Protein AF-A0A914X0B3-F1 (afdb_monomer)

Mean predicted aligned error: 12.59 Å

InterPro domains:
  IPR001315 CARD domain [PS50209] (1-83)
  IPR011029 Death-like domain superfamily [G3DSA:1.10.533.10] (1-98)
  IPR011029 Death-like domain superfamily [SSF47986] (2-83)
  IPR031964 Caspase recruitment domain [PF16739] (1-90)

pLDDT: mean 79.67, std 19.03, range [44.25, 97.56]

Sequence (146 aa):
MDELKQKAIKRHYANLVDCMNSLRVMDRLGHLLSLEEMDLIRKLQFTHQERTRELIAILLRKNEELRPFDCFIEALEDTDENHKTIAEAILKTYVCHLLVSSKCCKTFLTTAENMTMVLLSLRGAQERRFQMLEKLNTICKSLNSH

Nearest PDB structures (foldseek):
  4a2q-assembly1_A  TM=8.900E-01  e=4.204E-01  Anas platyrhynchos
  2lwe-assembly1_A  TM=8.060E-01  e=2.190E-01  Homo sapiens
  4a2w-assembly2_B  TM=8.922E-01  e=5.224E-01  Anas platyrhynchos
  4a2w-assembly1_A  TM=8.920E-01  e=5.824E-01  Anas platyrhynchos

Structure (mmCIF, N/CA/C/O backbone):
data_AF-A0A914X0B3-F1
#
_entry.id   AF-A0A914X0B3-F1
#
loop_
_atom_site.group_PDB
_atom_site.id
_atom_site.type_symbol
_atom_site.label_atom_id
_atom_site.label_alt_id
_atom_site.label_comp_id
_atom_site.label_asym_id
_atom_site.label_entity_id
_atom_site.label_seq_id
_atom_site.pdbx_PDB_ins_code
_atom_site.Cartn_x
_atom_site.Cartn_y
_atom_site.Cartn_z
_atom_site.occupancy
_atom_site.B_iso_or_equiv
_atom_site.auth_seq_id
_atom_site.auth_comp_id
_atom_site.auth_asym_id
_atom_site.auth_atom_id
_atom_site.pdbx_PDB_model_num
ATOM 1 N N . MET A 1 1 ? -9.227 7.367 3.018 1.00 90.44 1 MET A N 1
ATOM 2 C CA . MET A 1 1 ? -8.726 6.355 3.969 1.00 90.44 1 MET A CA 1
ATOM 3 C C . MET A 1 1 ? -8.889 6.838 5.413 1.00 90.44 1 MET A C 1
ATOM 5 O O . MET A 1 1 ? -8.603 8.012 5.643 1.00 90.44 1 MET A O 1
ATOM 9 N N . ASP A 1 2 ? -9.301 5.999 6.372 1.00 91.00 2 A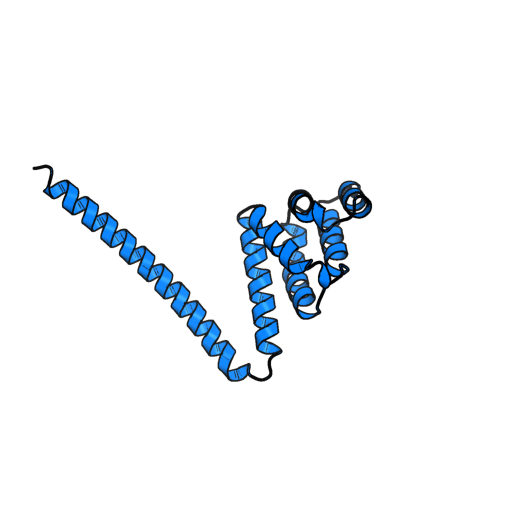SP A N 1
ATOM 10 C CA . ASP A 1 2 ? -9.407 6.396 7.795 1.00 91.00 2 ASP A CA 1
ATOM 11 C C . ASP A 1 2 ? -8.053 6.736 8.461 1.00 91.00 2 ASP A C 1
ATOM 13 O O . ASP A 1 2 ? -6.981 6.346 7.992 1.00 91.00 2 ASP A O 1
ATOM 17 N N . GLU A 1 3 ? -8.087 7.493 9.564 1.00 91.81 3 GLU A N 1
ATOM 18 C CA . GLU A 1 3 ? -6.879 8.014 10.220 1.00 91.81 3 GLU A CA 1
ATOM 19 C C . GLU A 1 3 ? -5.973 6.914 10.806 1.00 91.81 3 GLU A C 1
ATOM 21 O O . GLU A 1 3 ? -4.746 7.035 10.761 1.00 91.81 3 GLU A O 1
ATOM 26 N N . LEU A 1 4 ? -6.542 5.834 11.346 1.00 91.00 4 LEU A N 1
ATOM 27 C CA . LEU A 1 4 ? -5.774 4.755 11.975 1.00 91.00 4 LEU A CA 1
ATOM 28 C C . LEU A 1 4 ? -5.054 3.911 10.919 1.00 91.00 4 LEU A C 1
ATOM 30 O O . LEU A 1 4 ? -3.877 3.582 11.103 1.00 91.00 4 LEU A O 1
ATOM 34 N N . LYS A 1 5 ? -5.724 3.630 9.796 1.00 92.19 5 LYS A N 1
ATOM 35 C CA . LYS A 1 5 ? -5.147 2.985 8.608 1.00 92.19 5 LYS A CA 1
ATOM 36 C C . LYS A 1 5 ? -4.012 3.826 8.027 1.00 92.19 5 LYS A C 1
ATOM 38 O O . LYS A 1 5 ? -2.904 3.324 7.826 1.00 92.19 5 LYS A O 1
ATOM 43 N N . GLN A 1 6 ? -4.226 5.136 7.868 1.00 95.00 6 GLN A N 1
ATOM 44 C CA . GLN A 1 6 ? -3.170 6.048 7.421 1.00 95.00 6 GLN A CA 1
ATOM 45 C C . GLN A 1 6 ? -1.969 6.061 8.378 1.00 95.00 6 GLN A C 1
ATOM 47 O O . GLN A 1 6 ? -0.825 6.033 7.922 1.00 95.00 6 GLN A O 1
ATOM 52 N N . LYS A 1 7 ? -2.198 6.103 9.700 1.00 94.44 7 LYS A N 1
ATOM 53 C CA . LYS A 1 7 ? -1.123 6.050 10.707 1.00 94.44 7 LYS A CA 1
ATOM 54 C C . LYS A 1 7 ? -0.335 4.746 10.628 1.00 94.44 7 LYS A C 1
ATOM 56 O O . LYS A 1 7 ? 0.887 4.783 10.754 1.00 94.44 7 LYS A O 1
ATOM 61 N N . ALA A 1 8 ? -1.007 3.618 10.402 1.00 93.69 8 ALA A N 1
ATOM 62 C CA . ALA A 1 8 ? -0.353 2.323 10.253 1.00 93.69 8 ALA A CA 1
ATOM 63 C C . ALA A 1 8 ? 0.583 2.293 9.034 1.00 93.69 8 ALA A C 1
ATOM 65 O O . ALA A 1 8 ? 1.749 1.940 9.185 1.00 93.69 8 ALA A O 1
ATOM 66 N N . ILE A 1 9 ? 0.129 2.757 7.864 1.00 96.19 9 ILE A N 1
ATOM 67 C CA . ILE A 1 9 ? 0.986 2.857 6.667 1.00 96.19 9 ILE A CA 1
ATOM 68 C C . ILE A 1 9 ? 2.153 3.822 6.913 1.00 96.19 9 ILE A C 1
ATOM 70 O O . ILE A 1 9 ? 3.310 3.484 6.668 1.00 96.19 9 ILE A O 1
ATOM 74 N N . LYS A 1 10 ? 1.875 5.017 7.455 1.00 96.31 10 LYS A N 1
ATOM 75 C CA . LYS A 1 10 ? 2.898 6.045 7.715 1.00 96.31 10 LYS A CA 1
ATOM 76 C C . LYS A 1 10 ? 3.974 5.575 8.699 1.00 96.31 10 LYS A C 1
ATOM 78 O O . LYS A 1 10 ? 5.129 5.968 8.558 1.00 96.31 10 LYS A O 1
ATOM 83 N N . ARG A 1 11 ? 3.634 4.708 9.661 1.00 96.06 11 ARG A N 1
ATOM 84 C CA . ARG A 1 11 ? 4.597 4.111 10.604 1.00 96.06 11 ARG A CA 1
ATOM 85 C C . ARG A 1 11 ? 5.672 3.278 9.900 1.00 96.06 11 ARG A C 1
ATOM 87 O O . ARG A 1 11 ? 6.800 3.244 10.380 1.00 96.06 11 ARG A O 1
ATOM 94 N N . HIS A 1 12 ? 5.332 2.657 8.772 1.00 96.00 12 HIS A N 1
ATOM 95 C CA . HIS A 1 12 ? 6.221 1.798 7.979 1.00 96.00 12 HIS A CA 1
ATOM 96 C C . HIS A 1 12 ? 6.713 2.465 6.691 1.00 96.00 12 HIS A C 1
ATOM 98 O O . HIS A 1 12 ? 7.305 1.808 5.841 1.00 96.00 12 HIS A O 1
ATOM 104 N N . TYR A 1 13 ? 6.502 3.777 6.550 1.00 95.50 13 TYR A N 1
ATOM 105 C CA . TYR A 1 13 ? 6.759 4.509 5.311 1.00 95.50 13 TYR A CA 1
ATOM 106 C C . TYR A 1 13 ? 8.202 4.387 4.815 1.00 95.50 13 TYR A C 1
ATOM 108 O O . TYR A 1 13 ? 8.412 4.149 3.634 1.00 95.50 13 TYR A O 1
ATOM 116 N N . ALA A 1 14 ? 9.191 4.511 5.706 1.00 94.69 14 ALA A N 1
ATOM 117 C CA . ALA A 1 14 ? 10.601 4.385 5.328 1.00 94.69 14 ALA A CA 1
ATOM 118 C C . ALA A 1 14 ? 10.906 3.000 4.731 1.00 94.69 14 ALA A C 1
ATOM 120 O O . ALA A 1 14 ? 11.449 2.909 3.637 1.00 94.69 14 ALA A O 1
ATOM 121 N N . ASN A 1 15 ? 10.448 1.934 5.397 1.00 94.12 15 ASN A N 1
ATOM 122 C CA . ASN A 1 15 ? 10.635 0.563 4.922 1.00 94.12 15 ASN A CA 1
ATOM 123 C C . ASN A 1 15 ? 9.927 0.320 3.580 1.00 94.12 15 ASN A C 1
ATOM 125 O O . ASN A 1 15 ? 10.491 -0.291 2.679 1.00 94.12 15 ASN A O 1
ATOM 129 N N . LEU A 1 16 ? 8.710 0.849 3.418 1.00 95.06 16 LEU A N 1
ATOM 130 C CA . LEU A 1 16 ? 8.005 0.789 2.140 1.00 95.06 16 LEU A CA 1
ATOM 131 C C . LEU A 1 16 ? 8.820 1.470 1.034 1.00 95.06 16 LEU A C 1
ATOM 133 O O . LEU A 1 16 ? 9.072 0.860 0.003 1.00 95.06 16 LEU A O 1
ATOM 137 N N . VAL A 1 17 ? 9.273 2.706 1.254 1.00 94.69 17 VAL A N 1
ATOM 138 C CA . VAL A 1 17 ? 10.045 3.477 0.266 1.00 94.69 17 VAL A CA 1
ATOM 139 C C . VAL A 1 17 ? 11.325 2.760 -0.158 1.00 94.69 17 VAL A C 1
ATOM 141 O O . VAL A 1 17 ? 11.653 2.774 -1.346 1.00 94.69 17 VAL A O 1
ATOM 144 N N . ASP A 1 18 ? 12.011 2.113 0.779 1.00 92.44 18 ASP A N 1
ATOM 145 C CA . ASP A 1 18 ? 13.286 1.457 0.507 1.00 92.44 18 ASP A CA 1
ATOM 146 C C . ASP A 1 18 ? 13.129 0.077 -0.146 1.00 92.44 18 ASP A C 1
ATOM 148 O O . ASP A 1 18 ? 13.916 -0.266 -1.028 1.00 92.44 18 ASP A O 1
ATOM 152 N N . CYS A 1 19 ? 12.100 -0.692 0.224 1.00 89.88 19 CYS A N 1
ATOM 153 C CA . CYS A 1 19 ? 12.020 -2.119 -0.112 1.00 89.88 19 CYS A CA 1
ATOM 154 C C . CYS A 1 19 ? 10.875 -2.498 -1.067 1.00 89.88 19 CYS A C 1
ATOM 156 O O . CYS A 1 19 ? 10.933 -3.557 -1.691 1.00 89.88 19 CYS A O 1
ATOM 158 N N . MET A 1 20 ? 9.818 -1.687 -1.173 1.00 93.56 20 MET A N 1
ATOM 159 C CA . MET A 1 20 ? 8.590 -2.076 -1.876 1.00 93.56 20 MET A CA 1
ATOM 160 C C . MET A 1 20 ? 8.681 -1.831 -3.380 1.00 93.56 20 MET A C 1
ATOM 162 O O . MET A 1 20 ? 8.683 -0.676 -3.806 1.00 93.56 20 MET A O 1
ATOM 166 N N . ASN A 1 21 ? 8.600 -2.895 -4.181 1.00 92.38 21 ASN A N 1
ATOM 167 C CA . ASN A 1 21 ? 8.508 -2.816 -5.637 1.00 92.38 21 ASN A CA 1
ATOM 168 C C . ASN A 1 21 ? 7.146 -2.254 -6.071 1.00 92.38 21 ASN A C 1
ATOM 170 O O . ASN A 1 21 ? 6.193 -2.985 -6.354 1.00 92.38 21 ASN A O 1
ATOM 174 N N . SER A 1 22 ? 7.076 -0.928 -6.150 1.00 93.00 22 SER A N 1
ATOM 175 C CA . SER A 1 22 ? 5.853 -0.187 -6.460 1.00 93.00 22 SER A CA 1
ATOM 176 C C . SER A 1 22 ? 5.216 -0.548 -7.793 1.00 93.00 22 SER A C 1
ATOM 178 O O . SER A 1 22 ? 3.998 -0.487 -7.878 1.00 93.00 22 SER A O 1
ATOM 180 N N . LEU A 1 23 ? 5.974 -0.969 -8.811 1.00 92.88 23 LEU A N 1
ATOM 181 C CA . LEU A 1 23 ? 5.382 -1.374 -10.090 1.00 92.88 23 LEU A CA 1
ATOM 182 C C . LEU A 1 23 ? 4.595 -2.681 -9.960 1.00 92.88 23 LEU A C 1
ATOM 184 O O . LEU A 1 23 ? 3.451 -2.744 -10.397 1.00 92.88 23 LEU A O 1
ATOM 188 N N . ARG A 1 24 ? 5.173 -3.695 -9.302 1.00 94.25 24 ARG A N 1
ATOM 189 C CA . ARG A 1 24 ? 4.490 -4.984 -9.096 1.00 94.25 24 ARG A CA 1
ATOM 190 C C . ARG A 1 24 ? 3.247 -4.825 -8.226 1.00 94.25 24 ARG A C 1
ATOM 192 O O . ARG A 1 24 ? 2.205 -5.384 -8.548 1.00 94.25 24 ARG A O 1
ATOM 199 N N . VAL A 1 25 ? 3.348 -4.027 -7.161 1.00 95.50 25 VAL A N 1
ATOM 200 C CA . VAL A 1 25 ? 2.209 -3.724 -6.282 1.00 95.50 25 VAL A CA 1
ATOM 201 C C . VAL A 1 25 ? 1.141 -2.920 -7.035 1.00 95.50 25 VAL A C 1
ATOM 203 O O . VAL A 1 25 ? -0.042 -3.232 -6.946 1.00 95.50 25 VAL A O 1
ATOM 206 N N . MET A 1 26 ? 1.537 -1.923 -7.831 1.00 95.12 26 MET A N 1
ATOM 207 C CA . MET A 1 26 ? 0.621 -1.117 -8.646 1.00 95.12 26 MET A CA 1
ATOM 208 C C . MET A 1 26 ? -0.149 -1.962 -9.668 1.00 95.12 26 MET A C 1
ATOM 210 O O . MET A 1 26 ? -1.348 -1.748 -9.824 1.00 95.12 26 MET A O 1
ATOM 214 N N . ASP A 1 27 ? 0.488 -2.938 -10.321 1.00 93.25 27 ASP A N 1
ATOM 215 C CA . ASP A 1 27 ? -0.192 -3.810 -11.289 1.00 93.25 27 ASP A CA 1
ATOM 216 C C . ASP A 1 27 ? -1.324 -4.629 -10.634 1.00 93.25 27 ASP A C 1
ATOM 218 O O . ASP A 1 27 ? -2.363 -4.861 -11.252 1.00 93.25 27 ASP A O 1
ATOM 222 N N . ARG A 1 28 ? -1.179 -5.004 -9.354 1.00 94.00 28 ARG A N 1
ATOM 223 C CA . ARG A 1 28 ? -2.248 -5.647 -8.562 1.00 94.00 28 ARG A CA 1
ATOM 224 C C . ARG A 1 28 ? -3.368 -4.675 -8.174 1.00 94.00 28 ARG A C 1
ATOM 226 O O . ARG A 1 28 ? -4.524 -5.072 -8.042 1.00 94.00 28 ARG A O 1
ATOM 233 N N . LEU A 1 29 ? -3.041 -3.393 -8.045 1.00 95.00 29 LEU A N 1
ATOM 234 C CA . LEU A 1 29 ? -3.963 -2.312 -7.688 1.00 95.00 29 LEU A CA 1
ATOM 235 C C . LEU A 1 29 ? -4.659 -1.673 -8.899 1.00 95.00 29 LEU A C 1
ATOM 237 O O . LEU A 1 29 ? -5.333 -0.656 -8.743 1.00 95.00 29 LEU A O 1
ATOM 241 N N . GLY A 1 30 ? -4.542 -2.249 -10.099 1.00 90.00 30 GLY A N 1
ATOM 242 C CA . GLY A 1 30 ? -5.075 -1.651 -11.330 1.00 90.00 30 GLY A CA 1
ATOM 243 C C . GLY A 1 30 ? -6.585 -1.372 -11.320 1.00 90.00 30 GLY A C 1
ATOM 244 O O . GLY A 1 30 ? -7.045 -0.494 -12.037 1.00 90.00 30 GLY A O 1
ATOM 245 N N . HIS A 1 31 ? -7.360 -2.068 -10.483 1.00 90.44 31 HIS A N 1
ATOM 246 C CA . HIS A 1 31 ? -8.796 -1.812 -10.303 1.00 90.44 31 HIS A CA 1
ATOM 247 C C . HIS A 1 31 ? -9.098 -0.600 -9.398 1.00 90.44 31 HIS A C 1
ATOM 249 O O . HIS A 1 31 ? -10.207 -0.073 -9.421 1.00 90.44 31 HIS A O 1
ATOM 255 N N . LEU A 1 32 ? -8.126 -0.168 -8.590 1.00 93.38 32 LEU A N 1
ATOM 256 C CA . LEU A 1 32 ? -8.240 0.936 -7.634 1.00 93.38 32 LEU A CA 1
ATOM 257 C C . LEU A 1 32 ? -7.665 2.251 -8.191 1.00 93.38 32 LEU A C 1
ATOM 259 O O . LEU A 1 32 ? -8.068 3.348 -7.782 1.00 93.38 32 LEU A O 1
ATOM 263 N N . LEU A 1 33 ? -6.694 2.146 -9.098 1.00 94.19 33 LEU A N 1
ATOM 264 C CA . LEU A 1 33 ? -5.965 3.269 -9.680 1.00 94.19 33 LEU A CA 1
ATOM 265 C C . LEU A 1 33 ? -6.538 3.643 -11.051 1.00 94.19 33 LEU A C 1
ATOM 267 O O . LEU A 1 33 ? -6.910 2.779 -11.841 1.00 94.19 33 LEU A O 1
ATOM 271 N N . SER A 1 34 ? -6.592 4.937 -11.354 1.00 94.50 34 SER A N 1
ATOM 272 C CA . SER A 1 34 ? -6.922 5.407 -12.698 1.00 94.50 34 SER A CA 1
ATOM 273 C C . SER A 1 34 ? -5.744 5.185 -13.652 1.00 94.50 34 SER A C 1
ATOM 275 O O . SER A 1 34 ? -4.590 5.055 -13.234 1.00 94.50 34 SER A O 1
ATOM 277 N N . LEU A 1 35 ? -6.023 5.178 -14.959 1.00 93.00 35 LEU A N 1
ATOM 278 C CA . LEU A 1 35 ? -4.970 5.123 -15.979 1.00 93.00 35 LEU A CA 1
ATOM 279 C C . LEU A 1 35 ? -3.981 6.289 -15.833 1.00 93.00 35 LEU A C 1
ATOM 281 O O . LEU A 1 35 ? -2.776 6.079 -15.930 1.00 93.00 35 LEU A O 1
ATOM 285 N N . GLU A 1 36 ? -4.477 7.489 -15.525 1.00 94.38 36 GLU A N 1
ATOM 286 C CA . GLU A 1 36 ? -3.648 8.682 -15.322 1.00 94.38 36 GLU A CA 1
ATOM 287 C C . GLU A 1 36 ? -2.708 8.544 -14.116 1.00 94.38 36 GLU A C 1
ATOM 289 O O . GLU A 1 36 ? -1.532 8.893 -14.209 1.00 94.38 36 GLU A O 1
ATOM 294 N N . GLU A 1 37 ? -3.198 7.996 -13.001 1.00 94.69 37 GLU A N 1
ATOM 295 C CA . GLU A 1 37 ? -2.396 7.740 -11.798 1.00 94.69 37 GLU A CA 1
ATOM 296 C C . GLU A 1 37 ? -1.304 6.695 -12.063 1.00 94.69 37 GLU A C 1
ATOM 298 O O . GLU A 1 37 ? -0.147 6.891 -11.688 1.00 94.69 37 GLU A O 1
ATOM 303 N N . MET A 1 38 ? -1.647 5.598 -12.745 1.00 93.88 38 MET A N 1
ATOM 304 C CA . MET A 1 38 ? -0.673 4.563 -13.103 1.00 93.88 38 MET A CA 1
ATOM 305 C C . MET A 1 38 ? 0.387 5.096 -14.071 1.00 93.88 38 MET A C 1
ATOM 307 O O . MET A 1 38 ? 1.576 4.818 -13.906 1.00 93.88 38 MET A O 1
ATOM 311 N N . ASP A 1 39 ? -0.015 5.890 -15.062 1.00 93.19 39 ASP A N 1
ATOM 312 C CA . ASP A 1 39 ? 0.912 6.502 -16.011 1.00 93.19 39 ASP A CA 1
ATOM 313 C C . ASP A 1 39 ? 1.833 7.521 -15.343 1.00 93.19 39 ASP A C 1
ATOM 315 O O . ASP A 1 39 ? 3.019 7.572 -15.677 1.00 93.19 39 ASP A O 1
ATOM 319 N N . LEU A 1 40 ? 1.329 8.302 -14.384 1.00 92.56 40 LEU A N 1
ATOM 320 C CA . LEU A 1 40 ? 2.147 9.208 -13.579 1.00 92.56 40 LEU A CA 1
ATOM 321 C C . LEU A 1 40 ? 3.261 8.437 -12.862 1.00 92.56 40 LEU A C 1
ATOM 323 O O . LEU A 1 40 ? 4.432 8.793 -12.995 1.00 92.56 40 LEU A O 1
ATOM 327 N N . ILE A 1 41 ? 2.917 7.345 -12.172 1.00 92.25 41 ILE A N 1
ATOM 328 C CA . ILE A 1 41 ? 3.890 6.507 -11.456 1.00 92.25 41 ILE A CA 1
ATOM 329 C C . ILE A 1 41 ? 4.907 5.900 -12.433 1.00 92.25 41 ILE A C 1
ATOM 331 O O . ILE A 1 41 ? 6.113 5.944 -12.182 1.00 92.25 41 ILE A O 1
ATOM 335 N N . ARG A 1 42 ? 4.459 5.366 -13.578 1.00 91.00 42 ARG A N 1
ATOM 336 C CA . ARG A 1 42 ? 5.350 4.774 -14.595 1.00 91.00 42 ARG A CA 1
ATOM 337 C C . ARG A 1 42 ? 6.321 5.794 -15.194 1.00 91.00 42 ARG A C 1
ATOM 339 O O . ARG A 1 42 ? 7.460 5.439 -15.497 1.00 91.00 42 ARG A O 1
ATOM 346 N N . LYS A 1 43 ? 5.893 7.052 -15.347 1.00 89.75 43 LYS A N 1
ATOM 347 C CA . LYS A 1 43 ? 6.699 8.151 -15.905 1.00 89.75 43 LYS A CA 1
ATOM 348 C C . LYS A 1 43 ? 7.756 8.696 -14.946 1.00 89.75 43 LYS A C 1
ATOM 350 O O . LYS A 1 43 ? 8.661 9.387 -15.407 1.00 89.75 43 LYS A O 1
ATOM 355 N N . LEU A 1 44 ? 7.703 8.385 -13.649 1.00 87.31 44 LEU A N 1
ATOM 356 C CA . LEU A 1 44 ? 8.780 8.730 -12.717 1.00 87.31 44 LEU A CA 1
ATOM 357 C C . LEU A 1 44 ? 10.018 7.886 -13.063 1.00 87.31 44 LEU A C 1
ATOM 359 O O . LEU A 1 44 ? 10.096 6.698 -12.748 1.00 87.31 44 LEU A O 1
ATOM 363 N N . GLN A 1 45 ? 10.958 8.475 -13.806 1.00 66.06 45 GLN A N 1
ATOM 364 C CA . GLN A 1 45 ? 12.085 7.756 -14.413 1.00 66.06 45 GLN A CA 1
ATOM 365 C C . GLN A 1 45 ? 13.271 7.528 -13.467 1.00 66.06 45 GLN A C 1
ATOM 367 O O . GLN A 1 45 ? 14.077 6.641 -13.741 1.00 66.06 45 GLN A O 1
ATOM 372 N N . PHE A 1 46 ? 13.391 8.285 -12.372 1.00 67.19 46 PHE A N 1
ATOM 373 C CA . PHE A 1 46 ? 14.694 8.466 -11.728 1.00 67.19 46 PHE A CA 1
ATOM 374 C C . PHE A 1 46 ? 14.937 7.598 -10.494 1.00 67.19 46 PHE A C 1
ATOM 376 O O . PHE A 1 46 ? 16.061 7.127 -10.328 1.00 67.19 46 PHE A O 1
ATOM 383 N N . THR A 1 47 ? 13.930 7.286 -9.669 1.00 80.75 47 THR A N 1
ATOM 384 C CA . THR A 1 47 ? 14.132 6.344 -8.556 1.00 80.75 47 THR A CA 1
ATOM 385 C C . THR A 1 47 ? 12.919 5.463 -8.262 1.00 80.75 47 THR A C 1
ATOM 387 O O . THR A 1 47 ? 11.765 5.889 -8.280 1.00 80.75 47 THR A O 1
ATOM 390 N N . HIS A 1 48 ? 13.200 4.209 -7.904 1.00 87.00 48 HIS A N 1
ATOM 391 C CA . HIS A 1 48 ? 12.237 3.299 -7.279 1.00 87.00 48 HIS A CA 1
ATOM 392 C C . HIS A 1 48 ? 11.504 3.960 -6.099 1.00 87.00 48 HIS A C 1
ATOM 394 O O . HIS A 1 48 ? 10.285 3.858 -5.969 1.00 87.00 48 HIS A O 1
ATOM 400 N N . GLN A 1 49 ? 12.256 4.694 -5.278 1.00 92.62 49 GLN A N 1
ATOM 401 C CA . GLN A 1 49 ? 11.746 5.385 -4.103 1.00 92.62 49 GLN A CA 1
ATOM 402 C C . GLN A 1 49 ? 10.687 6.435 -4.460 1.00 92.62 49 GLN A C 1
ATOM 404 O O . GLN A 1 49 ? 9.658 6.491 -3.796 1.00 92.62 49 GLN A O 1
ATOM 409 N N . GLU A 1 50 ? 10.887 7.249 -5.501 1.00 92.94 50 GLU A N 1
ATOM 410 C CA . GLU A 1 50 ? 9.888 8.233 -5.949 1.00 92.94 50 GLU A CA 1
ATOM 411 C C . GLU A 1 50 ? 8.575 7.573 -6.363 1.00 92.94 50 GLU A C 1
ATOM 413 O O . GLU A 1 50 ? 7.515 8.014 -5.924 1.00 92.94 50 GLU A O 1
ATOM 418 N N . ARG A 1 51 ? 8.636 6.475 -7.129 1.00 93.62 51 ARG A N 1
ATOM 419 C CA . ARG A 1 51 ? 7.438 5.711 -7.515 1.00 93.62 51 ARG A CA 1
ATOM 420 C C . ARG A 1 51 ? 6.681 5.199 -6.301 1.00 93.62 51 ARG A C 1
ATOM 422 O O . ARG A 1 51 ? 5.459 5.299 -6.245 1.00 93.62 51 ARG A O 1
ATOM 429 N N . THR A 1 52 ? 7.406 4.683 -5.315 1.00 95.31 52 THR A N 1
ATOM 430 C CA . THR A 1 52 ? 6.807 4.192 -4.076 1.00 95.31 52 THR A CA 1
ATOM 431 C C . THR A 1 52 ? 6.182 5.313 -3.255 1.00 95.31 52 THR A C 1
ATOM 433 O O . THR A 1 52 ? 5.053 5.164 -2.787 1.00 95.31 52 THR A O 1
ATOM 436 N N . ARG A 1 53 ? 6.867 6.454 -3.112 1.00 95.56 53 ARG A N 1
ATOM 437 C CA . ARG A 1 53 ? 6.315 7.634 -2.430 1.00 95.56 53 ARG A CA 1
ATOM 438 C C . ARG A 1 53 ? 5.026 8.099 -3.104 1.00 95.56 53 ARG A C 1
ATOM 440 O O . ARG A 1 53 ? 4.045 8.343 -2.405 1.00 95.56 53 ARG A O 1
ATOM 447 N N . GLU A 1 54 ? 5.012 8.164 -4.435 1.00 96.12 54 GLU A N 1
ATOM 448 C CA . GLU A 1 54 ? 3.840 8.602 -5.195 1.00 96.12 54 GLU A CA 1
ATOM 449 C C . GLU A 1 54 ? 2.676 7.611 -5.075 1.00 96.12 54 GLU A C 1
ATOM 451 O O . GLU A 1 54 ? 1.559 8.014 -4.755 1.00 96.12 54 GLU A O 1
ATOM 456 N N . LEU A 1 55 ? 2.935 6.306 -5.216 1.00 96.50 55 LEU A N 1
ATOM 457 C CA . LEU A 1 55 ? 1.913 5.272 -5.038 1.00 96.50 55 LEU A CA 1
ATOM 458 C C . LEU A 1 55 ? 1.274 5.346 -3.643 1.00 96.50 55 LEU A C 1
ATOM 460 O O . LEU A 1 55 ? 0.049 5.348 -3.522 1.00 96.50 55 LEU A O 1
ATOM 464 N N . ILE A 1 56 ? 2.084 5.467 -2.586 1.00 96.94 56 ILE A N 1
ATOM 465 C CA . ILE A 1 56 ? 1.569 5.617 -1.219 1.00 96.94 56 ILE A CA 1
ATOM 466 C C . ILE A 1 56 ? 0.766 6.916 -1.091 1.00 96.94 56 ILE A C 1
ATOM 468 O O . ILE A 1 56 ? -0.311 6.919 -0.495 1.00 96.94 56 ILE A O 1
ATOM 472 N N . ALA A 1 57 ? 1.253 8.024 -1.653 1.00 96.50 57 ALA A N 1
ATOM 473 C CA . ALA A 1 57 ? 0.563 9.306 -1.595 1.00 96.50 57 ALA A CA 1
ATOM 474 C C . ALA A 1 57 ? -0.816 9.258 -2.272 1.00 96.50 57 ALA A C 1
ATOM 476 O O . ALA A 1 57 ? -1.766 9.827 -1.729 1.00 96.50 57 ALA A O 1
ATOM 477 N N . ILE A 1 58 ? -0.936 8.562 -3.405 1.00 96.38 58 ILE A N 1
ATOM 478 C CA . ILE A 1 58 ? -2.206 8.323 -4.099 1.00 96.38 58 ILE A CA 1
ATOM 479 C C . ILE A 1 58 ? -3.130 7.469 -3.225 1.00 96.38 58 ILE A C 1
ATOM 481 O O . ILE A 1 58 ? -4.257 7.878 -2.947 1.00 96.38 58 ILE A O 1
ATOM 485 N N . LEU A 1 59 ? -2.644 6.333 -2.712 1.00 96.75 59 LEU A N 1
ATOM 486 C CA . LEU A 1 59 ? -3.429 5.420 -1.871 1.00 96.75 59 LEU A CA 1
ATOM 487 C C . LEU A 1 59 ? -4.003 6.104 -0.625 1.00 96.75 59 LEU A C 1
ATOM 489 O O . LEU A 1 59 ? -5.175 5.917 -0.298 1.00 96.75 59 LEU A O 1
ATOM 493 N N . LEU A 1 60 ? -3.215 6.946 0.048 1.00 96.00 60 LEU A N 1
ATOM 494 C CA . LEU A 1 60 ? -3.664 7.671 1.241 1.00 96.00 60 LEU A CA 1
ATOM 495 C C . LEU A 1 60 ? -4.791 8.677 0.942 1.00 96.00 60 LEU A C 1
ATOM 497 O O . LEU A 1 60 ? -5.577 8.987 1.840 1.00 96.00 60 LEU A O 1
ATOM 501 N N . ARG A 1 61 ? -4.893 9.170 -0.301 1.00 95.06 61 ARG A N 1
ATOM 502 C CA . ARG A 1 61 ? -5.938 10.108 -0.751 1.00 95.06 61 ARG A CA 1
ATOM 503 C C . ARG A 1 61 ? -7.189 9.412 -1.294 1.00 95.06 61 ARG A C 1
ATOM 505 O O . ARG A 1 61 ? -8.196 10.084 -1.506 1.00 95.06 61 ARG A O 1
ATOM 512 N N . LYS A 1 62 ? -7.161 8.092 -1.510 1.00 93.81 62 LYS A N 1
ATOM 513 C CA . LYS A 1 62 ? -8.313 7.348 -2.039 1.00 93.81 62 LYS A CA 1
ATOM 514 C C . LYS A 1 62 ? -9.499 7.363 -1.071 1.00 93.81 62 LYS A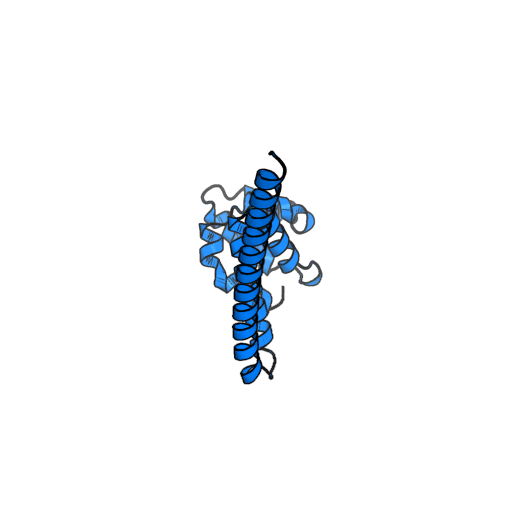 C 1
ATOM 516 O O . LYS A 1 62 ? -9.335 7.343 0.159 1.00 93.81 62 LYS A O 1
ATOM 521 N N . ASN A 1 63 ? -10.699 7.372 -1.653 1.00 92.06 63 ASN A N 1
ATOM 522 C CA . ASN A 1 63 ? -11.957 7.258 -0.919 1.00 92.06 63 ASN A CA 1
ATOM 523 C C . ASN A 1 63 ? -11.967 5.940 -0.121 1.00 92.06 63 ASN A C 1
ATOM 525 O O . ASN A 1 63 ? -11.609 4.895 -0.656 1.00 92.06 63 ASN A O 1
ATOM 529 N N . GLU A 1 64 ? -12.349 6.002 1.158 1.00 91.56 64 GLU A N 1
ATOM 530 C CA . GLU A 1 64 ? -12.428 4.825 2.037 1.00 91.56 64 GLU A CA 1
ATOM 531 C C . GLU A 1 64 ? -13.437 3.789 1.526 1.00 91.56 64 GLU A C 1
ATOM 533 O O . GLU A 1 64 ? -13.217 2.598 1.707 1.00 91.56 64 GLU A O 1
ATOM 538 N N . GLU A 1 65 ? -14.489 4.215 0.822 1.00 91.38 65 GLU A N 1
ATOM 539 C CA . GLU A 1 65 ? -15.494 3.315 0.235 1.00 91.38 65 GLU A CA 1
ATOM 540 C 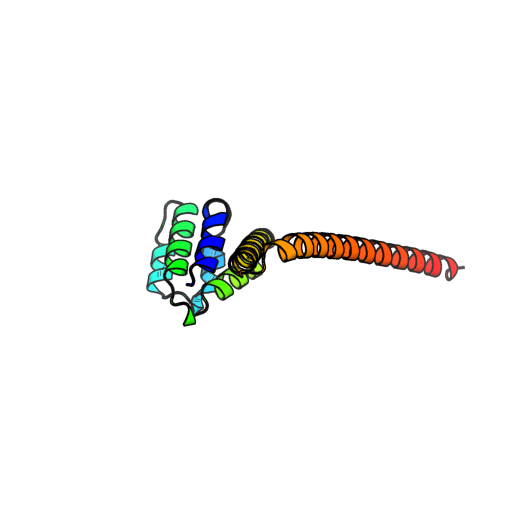C . GLU A 1 65 ? -14.891 2.328 -0.776 1.00 91.38 65 GLU A C 1
ATOM 542 O O . GLU A 1 65 ? -15.389 1.217 -0.935 1.00 91.38 65 GLU A O 1
ATOM 547 N N . LEU A 1 66 ? -13.777 2.704 -1.416 1.00 90.75 66 LEU A N 1
ATOM 548 C CA . LEU A 1 66 ? -13.029 1.837 -2.331 1.00 90.75 66 LEU A CA 1
ATOM 549 C C . LEU A 1 66 ? -12.088 0.869 -1.601 1.00 90.75 66 LEU A C 1
ATOM 551 O O . LEU A 1 66 ? -11.346 0.139 -2.247 1.00 90.75 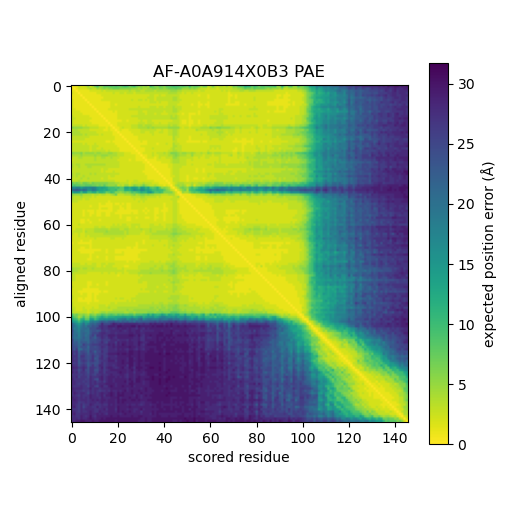66 LEU A O 1
ATOM 555 N N . ARG A 1 67 ? -12.092 0.881 -0.263 1.00 94.00 67 ARG A N 1
ATOM 556 C CA . ARG A 1 67 ? -11.258 0.046 0.613 1.00 94.00 67 ARG A CA 1
ATOM 557 C C . ARG A 1 67 ? -9.766 0.033 0.229 1.00 94.00 67 ARG A C 1
ATOM 559 O O . ARG A 1 67 ? -9.145 -1.027 0.186 1.00 94.00 67 ARG A O 1
ATOM 566 N N . PRO A 1 68 ? -9.135 1.204 0.005 1.00 95.50 68 PRO A N 1
ATOM 567 C CA . PRO A 1 68 ? -7.772 1.288 -0.520 1.00 95.50 68 PRO A CA 1
ATOM 568 C C . PRO A 1 68 ? -6.721 0.643 0.387 1.00 95.50 68 PRO A C 1
ATOM 570 O O . PRO A 1 68 ? -5.679 0.217 -0.094 1.00 95.50 68 PRO A O 1
ATOM 573 N N . PHE A 1 69 ? -6.976 0.587 1.696 1.00 95.56 69 PHE A N 1
ATOM 574 C CA . PHE A 1 69 ? -6.087 -0.077 2.644 1.00 95.56 69 PHE A CA 1
ATOM 575 C C . PHE A 1 69 ? -6.120 -1.592 2.465 1.00 95.56 69 PHE A C 1
ATOM 577 O O . PHE A 1 69 ? -5.064 -2.199 2.354 1.00 95.56 69 PHE A O 1
ATOM 584 N N . ASP A 1 70 ? -7.314 -2.182 2.397 1.00 94.06 70 ASP A N 1
ATOM 585 C CA . ASP A 1 70 ? -7.483 -3.632 2.296 1.00 94.06 70 ASP A CA 1
ATOM 586 C C . ASP A 1 70 ? -6.888 -4.124 0.969 1.00 94.06 70 ASP A C 1
ATOM 588 O O . ASP A 1 70 ? -6.034 -5.005 0.964 1.00 94.06 70 ASP A O 1
ATOM 592 N N . CYS A 1 71 ? -7.201 -3.435 -0.135 1.00 95.88 71 CYS A N 1
ATOM 593 C CA . CYS A 1 71 ? -6.610 -3.718 -1.444 1.00 95.88 71 CYS A CA 1
ATOM 594 C C . CYS A 1 71 ? -5.080 -3.566 -1.450 1.00 95.88 71 CYS A C 1
ATOM 596 O O . CYS A 1 71 ? -4.388 -4.315 -2.133 1.00 95.88 71 CYS A O 1
ATOM 598 N N . PHE A 1 72 ? -4.532 -2.594 -0.712 1.00 97.56 72 PHE A N 1
ATOM 599 C CA . PHE A 1 72 ? -3.083 -2.416 -0.603 1.00 97.56 72 PHE A CA 1
ATOM 600 C C . PHE A 1 72 ? -2.414 -3.549 0.177 1.00 97.56 72 PHE A C 1
ATOM 602 O O . PHE A 1 72 ? -1.365 -4.028 -0.245 1.00 97.56 72 PHE A O 1
ATOM 609 N N . ILE A 1 73 ? -3.018 -3.994 1.280 1.00 96.88 73 ILE A N 1
ATOM 610 C CA . ILE A 1 73 ? -2.539 -5.144 2.050 1.00 96.88 73 ILE A CA 1
ATOM 611 C C . ILE A 1 73 ? -2.569 -6.410 1.188 1.00 96.88 73 ILE A C 1
ATOM 613 O O . ILE A 1 73 ? -1.534 -7.056 1.056 1.00 96.88 73 ILE A O 1
ATOM 617 N N . GLU A 1 74 ? -3.692 -6.702 0.530 1.00 95.88 74 GLU A N 1
ATOM 618 C CA . GLU A 1 74 ? -3.821 -7.851 -0.380 1.00 95.88 74 GLU A CA 1
ATOM 619 C C . GLU A 1 74 ? -2.774 -7.795 -1.506 1.00 95.88 74 GLU A C 1
ATOM 621 O O . GLU A 1 74 ? -2.077 -8.772 -1.774 1.00 95.88 74 GLU A O 1
ATOM 626 N N . ALA A 1 75 ? -2.571 -6.623 -2.119 1.00 96.75 75 ALA A N 1
ATOM 627 C CA . ALA A 1 75 ? -1.565 -6.448 -3.164 1.00 96.75 75 ALA A CA 1
ATOM 628 C C . ALA A 1 75 ? -0.132 -6.717 -2.671 1.00 96.75 75 ALA A C 1
ATOM 630 O O . ALA A 1 75 ? 0.683 -7.261 -3.421 1.00 96.75 75 ALA A O 1
ATOM 631 N N . LEU A 1 76 ? 0.195 -6.340 -1.431 1.00 96.06 76 LEU A N 1
ATOM 632 C CA . LEU A 1 76 ? 1.488 -6.650 -0.821 1.00 96.06 76 LEU A CA 1
ATOM 633 C C . LEU A 1 76 ? 1.633 -8.155 -0.556 1.00 96.06 76 LEU A C 1
ATOM 635 O O . LEU A 1 76 ? 2.672 -8.725 -0.887 1.00 96.06 76 LEU A O 1
ATOM 639 N N . GLU A 1 77 ? 0.602 -8.799 -0.010 1.00 95.00 77 GLU A N 1
ATOM 640 C CA . GLU A 1 77 ? 0.591 -10.244 0.260 1.00 95.00 77 GLU A CA 1
ATOM 641 C C . GLU A 1 77 ? 0.760 -11.076 -1.025 1.00 95.00 77 GLU A C 1
ATOM 643 O O . GLU A 1 77 ? 1.505 -12.057 -1.028 1.00 95.00 77 GLU A O 1
ATOM 648 N N . ASP A 1 78 ? 0.167 -10.630 -2.136 1.00 94.19 78 ASP A N 1
ATOM 649 C CA . ASP A 1 78 ? 0.200 -11.299 -3.447 1.00 94.19 78 ASP A CA 1
ATOM 650 C C . ASP A 1 78 ? 1.443 -10.979 -4.307 1.00 94.19 78 ASP A C 1
ATOM 652 O O . ASP A 1 78 ? 1.551 -11.420 -5.466 1.00 94.19 78 ASP A O 1
ATOM 656 N N . THR A 1 79 ? 2.379 -10.172 -3.792 1.00 93.56 79 THR A N 1
ATOM 657 C CA . THR A 1 79 ? 3.587 -9.769 -4.533 1.00 93.56 79 THR A CA 1
ATOM 658 C C . THR A 1 79 ? 4.745 -10.749 -4.325 1.00 93.56 79 THR A C 1
ATOM 660 O O . THR A 1 79 ? 5.226 -11.336 -5.300 1.00 93.56 79 THR A O 1
ATOM 663 N N . ASP A 1 80 ? 5.221 -10.912 -3.088 1.00 91.75 80 ASP A N 1
ATOM 664 C CA . ASP A 1 80 ? 6.206 -11.917 -2.654 1.00 91.75 80 ASP A CA 1
ATOM 665 C C . ASP A 1 80 ? 6.343 -11.912 -1.116 1.00 91.75 80 ASP A C 1
ATOM 667 O O . ASP A 1 80 ? 5.759 -11.072 -0.429 1.00 91.75 80 ASP A O 1
ATOM 671 N N . GLU A 1 81 ? 7.136 -12.837 -0.564 1.00 89.50 81 GLU A N 1
ATOM 672 C CA . GLU A 1 81 ? 7.315 -12.994 0.889 1.00 89.50 81 GLU A CA 1
ATOM 673 C C . GLU A 1 81 ? 7.866 -11.738 1.588 1.00 89.50 81 GLU A C 1
ATOM 675 O O . GLU A 1 81 ? 7.474 -11.441 2.718 1.00 89.50 81 GLU A O 1
ATOM 680 N N . ASN A 1 82 ? 8.717 -10.941 0.928 1.00 90.56 82 ASN A N 1
ATOM 681 C CA . ASN A 1 82 ? 9.212 -9.701 1.532 1.00 90.56 82 ASN A CA 1
ATOM 682 C C . ASN A 1 82 ? 8.063 -8.697 1.697 1.00 90.56 82 ASN A C 1
ATOM 684 O O . ASN A 1 82 ? 7.900 -8.110 2.765 1.00 90.56 82 ASN A O 1
ATOM 688 N N . HIS A 1 83 ? 7.223 -8.536 0.674 1.00 93.94 83 HIS A N 1
ATOM 689 C CA . HIS A 1 83 ? 6.068 -7.638 0.735 1.00 93.94 83 HIS A CA 1
ATOM 690 C C . HIS A 1 83 ? 5.012 -8.130 1.729 1.00 93.94 83 HIS A C 1
ATOM 692 O O . HIS A 1 83 ? 4.448 -7.325 2.472 1.00 93.94 83 HIS A O 1
ATOM 698 N N . LYS A 1 84 ? 4.823 -9.447 1.829 1.00 92.56 84 LYS A N 1
ATOM 699 C CA . LYS A 1 84 ? 3.941 -10.068 2.818 1.00 92.56 84 LYS A CA 1
ATOM 700 C C . LYS A 1 84 ? 4.352 -9.747 4.256 1.00 92.56 84 LYS A C 1
ATOM 702 O O . LYS A 1 84 ? 3.513 -9.327 5.047 1.00 92.56 84 LYS A O 1
ATOM 707 N N . THR A 1 85 ? 5.641 -9.837 4.594 1.00 93.56 85 THR A N 1
ATOM 708 C CA . THR A 1 85 ? 6.106 -9.449 5.944 1.00 93.56 85 THR A CA 1
ATOM 709 C C . THR A 1 85 ? 5.861 -7.966 6.253 1.00 93.56 85 THR A C 1
ATOM 711 O O . THR A 1 85 ? 5.551 -7.609 7.393 1.00 93.56 85 THR A O 1
ATOM 714 N N . ILE A 1 86 ? 5.936 -7.090 5.243 1.00 93.25 86 ILE A N 1
ATOM 715 C CA . ILE A 1 86 ? 5.583 -5.671 5.387 1.00 93.25 86 ILE A CA 1
ATOM 716 C C . ILE A 1 86 ? 4.073 -5.511 5.627 1.00 93.25 86 ILE A C 1
ATOM 718 O O . ILE A 1 86 ? 3.678 -4.753 6.516 1.00 93.25 86 ILE A O 1
ATOM 722 N N . ALA A 1 87 ? 3.233 -6.242 4.888 1.00 93.38 87 ALA A N 1
ATOM 723 C CA . ALA A 1 87 ? 1.780 -6.241 5.057 1.00 93.38 87 ALA A CA 1
ATOM 724 C C . ALA A 1 87 ? 1.375 -6.655 6.483 1.00 93.38 87 ALA A C 1
ATOM 726 O O . ALA A 1 87 ? 0.645 -5.926 7.161 1.00 93.38 87 ALA A O 1
ATOM 727 N N . GLU A 1 88 ? 1.941 -7.756 6.987 1.00 92.12 88 GLU A N 1
ATOM 728 C CA . GLU A 1 88 ? 1.725 -8.242 8.355 1.00 92.12 88 GLU A CA 1
ATOM 729 C C . GLU A 1 88 ? 2.115 -7.187 9.410 1.00 92.12 88 GLU A C 1
ATOM 731 O O . GLU A 1 88 ? 1.389 -6.964 10.385 1.00 92.12 88 GLU A O 1
ATOM 736 N N . ALA A 1 89 ? 3.236 -6.483 9.213 1.00 91.88 89 ALA A N 1
ATOM 737 C CA . ALA A 1 89 ? 3.692 -5.433 10.124 1.00 91.88 89 ALA A CA 1
ATOM 738 C C . ALA A 1 89 ? 2.752 -4.212 10.147 1.00 91.88 89 ALA A C 1
ATOM 740 O O . ALA A 1 89 ? 2.479 -3.646 11.220 1.00 91.88 89 ALA A O 1
ATOM 741 N N . ILE A 1 90 ? 2.225 -3.815 8.983 1.00 93.25 90 ILE A N 1
ATOM 742 C CA . ILE A 1 90 ? 1.242 -2.732 8.860 1.00 93.25 90 ILE A CA 1
ATOM 743 C C . ILE A 1 90 ? -0.067 -3.137 9.544 1.00 93.25 90 ILE A C 1
ATOM 745 O O . ILE A 1 90 ? -0.562 -2.382 10.386 1.00 93.25 90 ILE A O 1
ATOM 749 N N . LEU A 1 91 ? -0.587 -4.337 9.262 1.00 91.25 91 LEU A N 1
ATOM 750 C CA . LEU A 1 91 ? -1.800 -4.868 9.892 1.00 91.25 91 LEU A CA 1
ATOM 751 C C . LEU A 1 91 ? -1.671 -4.928 11.413 1.00 91.25 91 LEU A C 1
ATOM 753 O O . LEU A 1 91 ? -2.541 -4.432 12.129 1.00 91.25 91 LEU A O 1
ATOM 757 N N . LYS A 1 92 ? -0.553 -5.451 11.928 1.00 87.94 92 LYS A N 1
ATOM 758 C CA . LYS A 1 92 ? -0.285 -5.487 13.372 1.00 87.94 92 LYS A CA 1
ATOM 759 C C . LYS A 1 92 ? -0.330 -4.088 13.984 1.00 87.94 92 LYS A C 1
ATOM 761 O O . LYS A 1 92 ? -0.925 -3.890 15.039 1.00 87.94 92 LYS A O 1
ATOM 766 N N . THR A 1 93 ? 0.252 -3.102 13.304 1.00 90.12 93 THR A N 1
ATOM 767 C CA . THR A 1 93 ? 0.250 -1.705 13.765 1.00 90.12 93 THR A CA 1
ATOM 768 C C . THR A 1 93 ? -1.158 -1.113 13.766 1.00 90.12 93 THR A C 1
ATOM 770 O O . THR A 1 93 ? -1.540 -0.443 14.724 1.00 90.12 93 THR A O 1
ATOM 773 N N . TYR A 1 94 ? -1.948 -1.386 12.726 1.00 89.44 94 TYR A N 1
ATOM 774 C CA . TYR A 1 94 ? -3.346 -0.972 12.654 1.00 89.44 94 TYR A CA 1
ATOM 775 C C . TYR A 1 94 ? -4.178 -1.572 13.796 1.00 89.44 94 TYR A C 1
ATOM 777 O O . TYR A 1 94 ? -4.876 -0.836 14.493 1.00 89.44 94 TYR A O 1
ATOM 785 N N . VAL A 1 95 ? -4.033 -2.874 14.063 1.00 85.69 95 VAL A N 1
ATOM 786 C CA . VAL A 1 95 ? -4.704 -3.548 15.186 1.00 85.69 95 VAL A CA 1
ATOM 787 C C . VAL A 1 95 ? -4.281 -2.940 16.524 1.00 85.69 95 VAL A C 1
ATOM 789 O O . VAL A 1 95 ? -5.138 -2.651 17.356 1.00 85.69 95 VAL A O 1
ATOM 792 N N . CYS A 1 96 ? -2.990 -2.664 16.733 1.00 81.56 96 CYS A N 1
ATOM 793 C CA . CYS A 1 96 ? -2.526 -1.969 17.937 1.00 81.56 96 CYS A CA 1
ATOM 794 C C . CYS A 1 96 ? -3.185 -0.590 18.091 1.00 81.56 96 CYS A C 1
ATOM 796 O O . CYS A 1 96 ? -3.642 -0.251 19.181 1.00 81.56 96 CYS A O 1
ATOM 798 N N . HIS A 1 97 ? -3.283 0.195 17.014 1.00 83.56 97 HIS A N 1
ATOM 799 C CA . HIS A 1 97 ? -3.969 1.487 17.045 1.00 83.56 97 HIS A CA 1
ATOM 800 C C . HIS A 1 97 ? -5.461 1.348 17.376 1.00 83.56 97 HIS A C 1
ATOM 802 O O . HIS A 1 97 ? -5.961 2.097 18.217 1.00 83.56 97 HIS A O 1
ATOM 808 N N . LEU A 1 98 ? -6.161 0.380 16.774 1.00 79.31 98 LEU A N 1
ATOM 809 C CA . LEU A 1 98 ? -7.566 0.090 17.076 1.00 79.31 98 LEU A CA 1
ATOM 810 C C . LEU A 1 98 ? -7.757 -0.247 18.555 1.00 79.31 98 LEU A C 1
ATOM 812 O O . LEU A 1 98 ? -8.594 0.363 19.223 1.00 79.31 98 LEU A O 1
ATOM 816 N N . LEU A 1 99 ? -6.939 -1.160 19.080 1.00 74.31 99 LEU A N 1
ATOM 817 C CA . LEU A 1 99 ? -6.996 -1.567 20.478 1.00 74.31 99 LEU A CA 1
ATOM 818 C C . LEU A 1 99 ? -6.766 -0.372 21.407 1.00 74.31 99 LEU A C 1
ATOM 820 O O . LEU A 1 99 ? -7.561 -0.182 22.322 1.00 74.31 99 LEU A O 1
ATOM 824 N N . VAL A 1 100 ? -5.739 0.452 21.168 1.00 73.38 100 VAL A N 1
ATOM 825 C CA . VAL A 1 100 ? -5.414 1.616 22.018 1.00 73.38 100 VAL A CA 1
ATOM 826 C C . VAL A 1 100 ? -6.485 2.707 21.940 1.00 73.38 100 VAL A C 1
ATOM 828 O O . VAL A 1 100 ? -6.764 3.365 22.941 1.00 73.38 100 VAL A O 1
ATOM 831 N N . SER A 1 101 ? -7.098 2.900 20.769 1.00 66.31 101 SER A N 1
ATOM 832 C CA . SER A 1 101 ? -8.173 3.884 20.574 1.00 66.31 101 SER A CA 1
ATOM 833 C C . SER A 1 101 ? -9.488 3.481 21.256 1.00 66.31 101 SER A C 1
ATOM 835 O O . SER A 1 101 ? -10.284 4.339 21.644 1.00 66.31 101 SER A O 1
ATOM 837 N N . SER A 1 102 ? -9.696 2.180 21.469 1.00 58.56 102 SER A N 1
ATOM 838 C CA . SER A 1 102 ? -10.763 1.655 22.312 1.00 58.56 102 SER A CA 1
ATOM 839 C C . SER A 1 102 ? -10.439 1.931 23.785 1.00 58.56 102 SER A C 1
ATOM 841 O O . SER A 1 102 ? -9.417 1.495 24.315 1.00 58.56 102 SER A O 1
ATOM 843 N N . LYS A 1 103 ? -11.333 2.634 24.495 1.00 49.53 103 LYS A N 1
ATOM 844 C CA . LYS A 1 103 ? -11.198 3.010 25.922 1.00 49.53 103 LYS A CA 1
ATOM 845 C C . LYS A 1 103 ? -10.986 1.829 26.903 1.00 49.53 103 LYS A C 1
ATOM 847 O O . LYS A 1 103 ? -10.836 2.066 28.097 1.00 49.53 103 LYS A O 1
ATOM 852 N N . CYS A 1 104 ? -10.927 0.579 26.438 1.00 46.44 104 CYS A N 1
ATOM 853 C CA . CYS A 1 104 ? -10.687 -0.631 27.238 1.00 46.44 104 CYS A CA 1
ATOM 854 C C . CYS A 1 104 ? -9.208 -1.075 27.348 1.00 46.44 104 CYS A C 1
ATOM 856 O O . CYS A 1 104 ? -8.925 -2.125 27.927 1.00 46.44 104 CYS A O 1
ATOM 858 N N . CYS A 1 105 ? -8.240 -0.331 26.801 1.00 44.25 105 CYS A N 1
ATOM 859 C CA . CYS A 1 105 ? -6.952 -0.932 26.432 1.00 4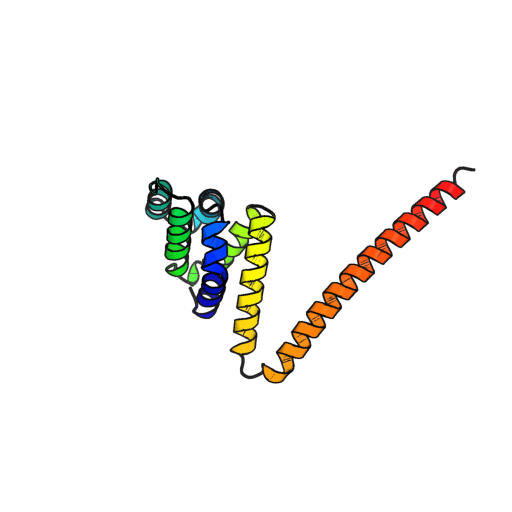4.25 105 CYS A CA 1
ATOM 860 C C . CYS A 1 105 ? -5.905 -1.203 27.534 1.00 44.25 105 CYS A C 1
ATOM 862 O O . CYS A 1 105 ? -4.898 -1.848 27.252 1.00 44.25 105 CYS A O 1
ATOM 864 N N . LYS A 1 106 ? -6.090 -0.785 28.792 1.00 44.88 106 LYS A N 1
ATOM 865 C CA . LYS A 1 106 ? -5.064 -1.081 29.820 1.00 44.88 106 LYS A CA 1
ATOM 866 C C . LYS A 1 106 ? -4.997 -2.562 30.212 1.00 44.88 106 LYS A C 1
ATOM 868 O O . LYS A 1 106 ? -3.942 -3.018 30.634 1.00 44.88 106 LYS A O 1
ATOM 873 N N . THR A 1 107 ? -6.081 -3.314 30.028 1.00 46.25 107 THR A N 1
ATOM 874 C CA . THR A 1 107 ? -6.144 -4.746 30.371 1.00 46.25 107 THR A CA 1
ATOM 875 C C . THR A 1 107 ? -5.993 -5.656 29.149 1.00 46.25 107 THR A C 1
ATOM 877 O O . THR A 1 107 ? -5.577 -6.795 29.295 1.00 46.25 107 THR A O 1
ATOM 880 N N . PHE A 1 108 ? -6.301 -5.166 27.941 1.00 46.53 108 PHE A N 1
ATOM 881 C CA . PHE A 1 108 ? -6.316 -5.984 26.720 1.00 46.53 108 PHE A CA 1
ATOM 882 C C . PHE A 1 108 ? -4.948 -6.127 26.040 1.00 46.53 108 PHE A C 1
ATOM 884 O O . PHE A 1 108 ? -4.692 -7.162 25.431 1.00 46.53 108 PHE A O 1
ATOM 891 N N . LEU A 1 109 ? -4.057 -5.133 26.147 1.00 48.53 109 LEU A N 1
ATOM 892 C CA . LEU A 1 109 ? -2.720 -5.188 25.532 1.00 48.53 109 LEU A CA 1
ATOM 893 C C . LEU A 1 109 ? -1.854 -6.305 26.127 1.00 48.53 109 LEU A C 1
ATOM 895 O O . LEU A 1 109 ? -1.268 -7.084 25.382 1.00 48.53 109 LEU A O 1
ATOM 899 N N . THR A 1 110 ? -1.878 -6.472 27.450 1.00 49.84 110 THR A N 1
ATOM 900 C CA . THR A 1 110 ? -1.209 -7.592 28.125 1.00 49.84 110 THR A CA 1
ATOM 901 C C . THR A 1 110 ? -1.827 -8.937 27.749 1.00 49.84 110 THR A C 1
ATOM 903 O O . THR A 1 110 ? -1.106 -9.915 27.573 1.00 49.84 110 THR A O 1
ATOM 906 N N . THR A 1 111 ? -3.148 -9.018 27.560 1.00 48.88 111 THR A N 1
ATOM 907 C CA . THR A 1 111 ? -3.798 -10.258 27.107 1.00 48.88 111 THR A CA 1
ATOM 908 C C . THR A 1 111 ? -3.482 -10.582 25.646 1.00 48.88 111 THR A C 1
ATOM 910 O O . THR A 1 111 ? -3.232 -11.741 25.341 1.00 48.88 111 THR A O 1
ATOM 913 N N . ALA A 1 112 ? -3.429 -9.598 24.747 1.00 52.44 112 ALA A N 1
ATOM 914 C CA . ALA A 1 112 ? -3.132 -9.808 23.329 1.00 52.44 112 ALA A CA 1
ATOM 915 C C . ALA A 1 112 ? -1.657 -10.174 23.081 1.00 52.44 112 ALA A C 1
ATOM 917 O O . ALA A 1 112 ? -1.367 -11.054 22.267 1.00 52.44 112 ALA A O 1
ATOM 918 N N . GLU A 1 113 ? -0.722 -9.561 23.812 1.00 50.94 113 GLU A N 1
ATOM 919 C CA . GLU A 1 113 ? 0.695 -9.945 23.790 1.00 50.94 113 GLU A CA 1
ATOM 920 C C . GLU A 1 113 ? 0.887 -11.363 24.344 1.00 50.94 113 GLU A C 1
ATOM 922 O O . GLU A 1 113 ? 1.560 -12.184 23.717 1.00 50.94 113 GLU A O 1
ATOM 927 N N . ASN A 1 114 ? 0.189 -11.707 25.433 1.00 51.38 114 ASN A N 1
ATOM 928 C CA . ASN A 1 114 ? 0.179 -13.068 25.968 1.00 51.38 114 ASN A CA 1
ATOM 929 C C . ASN A 1 114 ? -0.472 -14.069 25.003 1.00 51.38 114 ASN A C 1
ATOM 931 O O . ASN A 1 114 ? 0.056 -15.159 24.819 1.00 51.38 114 ASN A O 1
ATOM 935 N N . MET A 1 115 ? -1.572 -13.716 24.333 1.00 45.59 115 MET A N 1
ATOM 936 C CA . MET A 1 115 ? -2.223 -14.579 23.342 1.00 45.59 115 MET A CA 1
ATOM 937 C C . MET A 1 115 ? -1.349 -14.777 22.103 1.00 45.59 115 MET A C 1
ATOM 939 O O . MET A 1 115 ? -1.284 -15.886 21.589 1.00 45.59 115 MET A O 1
ATOM 943 N N . THR A 1 116 ? -0.615 -13.754 21.660 1.00 52.38 116 THR A N 1
ATOM 944 C CA . THR A 1 116 ? 0.340 -13.880 20.548 1.00 52.38 116 THR A CA 1
ATOM 945 C C . THR A 1 116 ? 1.500 -14.801 20.931 1.00 52.38 116 THR A C 1
ATOM 947 O O . THR A 1 116 ? 1.855 -15.693 20.165 1.00 52.38 116 THR A O 1
ATOM 950 N N . MET A 1 117 ? 2.039 -14.662 22.146 1.00 51.47 117 MET A N 1
ATOM 951 C CA . MET A 1 117 ? 3.069 -15.562 22.680 1.00 51.47 117 MET A CA 1
ATOM 952 C C . MET A 1 117 ? 2.560 -17.000 22.854 1.00 51.47 117 MET A C 1
ATOM 954 O O . MET A 1 117 ? 3.280 -17.953 22.548 1.00 51.47 117 MET A O 1
ATOM 958 N N . VAL A 1 118 ? 1.310 -17.178 23.288 1.00 52.19 118 VAL A N 1
ATOM 959 C CA . VAL A 1 118 ? 0.656 -18.489 23.412 1.00 52.19 118 VAL A CA 1
ATOM 960 C C . VAL A 1 118 ? 0.406 -19.111 22.038 1.00 52.19 118 VAL A C 1
ATOM 962 O O . VAL A 1 118 ? 0.699 -20.287 21.858 1.00 52.19 118 VAL A O 1
ATOM 965 N N . LEU A 1 119 ? -0.051 -18.346 21.044 1.00 48.22 119 LEU A N 1
ATOM 966 C CA . LEU A 1 119 ? -0.259 -18.834 19.677 1.00 48.22 119 LEU A CA 1
ATOM 967 C C . LEU A 1 119 ? 1.062 -19.205 18.994 1.00 48.22 119 LEU A C 1
ATOM 969 O O . LEU A 1 119 ? 1.138 -20.251 18.353 1.00 48.22 119 LEU A O 1
ATOM 973 N N . LEU A 1 120 ? 2.125 -18.419 19.187 1.00 50.59 120 LEU A N 1
ATOM 974 C CA . LEU A 1 120 ? 3.469 -18.752 18.700 1.00 50.59 120 LEU A CA 1
ATOM 975 C C . LEU A 1 120 ? 4.031 -20.006 19.392 1.00 50.59 120 LEU A C 1
ATOM 977 O O . LEU A 1 120 ? 4.612 -20.870 18.734 1.0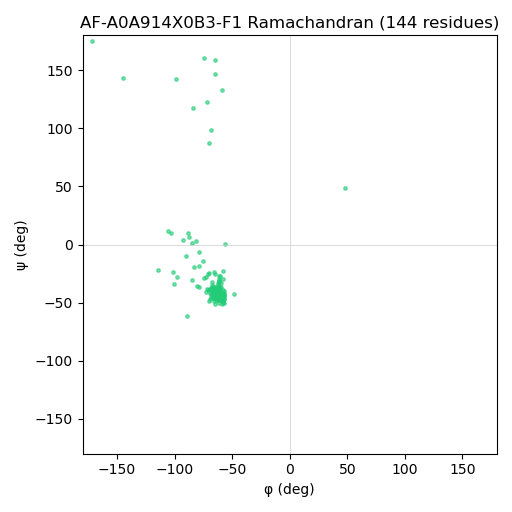0 50.59 120 LEU A O 1
ATOM 981 N N . SER A 1 121 ? 3.789 -20.161 20.696 1.00 54.56 121 SER A N 1
ATOM 982 C CA . SER A 1 121 ? 4.188 -21.354 21.457 1.00 54.56 121 SER A CA 1
ATOM 983 C C . SER A 1 121 ? 3.395 -22.599 21.047 1.00 54.56 121 SER A C 1
ATOM 985 O O . SER A 1 121 ? 3.966 -23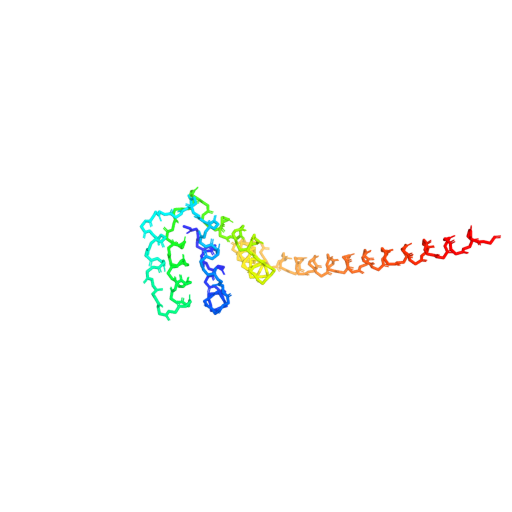.685 20.940 1.00 54.56 121 SER A O 1
ATOM 987 N N . LEU A 1 122 ? 2.096 -22.453 20.770 1.00 48.12 122 LEU A N 1
ATOM 988 C CA . LEU A 1 122 ? 1.226 -23.519 20.271 1.00 48.12 122 LEU A CA 1
ATOM 989 C C . LEU A 1 122 ? 1.595 -23.930 18.844 1.00 48.12 122 LEU A C 1
ATOM 991 O O . LEU A 1 122 ? 1.616 -25.125 18.558 1.00 48.12 122 LEU A O 1
ATOM 995 N N . ARG A 1 123 ? 1.960 -22.982 17.972 1.00 53.53 123 ARG A N 1
ATOM 996 C CA . ARG A 1 123 ? 2.452 -23.272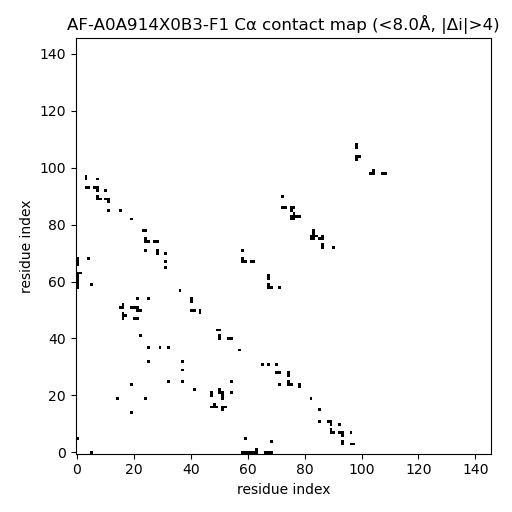 16.615 1.00 53.53 123 ARG A CA 1
ATOM 997 C C . ARG A 1 123 ? 3.760 -24.063 16.658 1.00 53.53 123 ARG A C 1
ATOM 999 O O . ARG A 1 123 ? 3.843 -25.133 16.061 1.00 53.53 123 ARG A O 1
ATOM 1006 N N . GLY A 1 124 ? 4.721 -23.629 17.478 1.00 56.59 124 GLY A N 1
ATOM 1007 C CA . GLY A 1 124 ? 5.963 -24.377 17.704 1.00 56.59 124 GLY A CA 1
ATOM 1008 C C . GLY A 1 124 ? 5.761 -25.726 18.417 1.00 56.59 124 GLY A C 1
ATOM 1009 O O . GLY A 1 124 ? 6.591 -26.628 18.299 1.00 56.59 124 GLY A O 1
ATOM 1010 N N . ALA A 1 125 ? 4.674 -25.904 19.175 1.00 54.91 125 ALA A N 1
ATOM 1011 C CA . ALA A 1 125 ? 4.297 -27.196 19.755 1.00 54.91 125 ALA A CA 1
ATOM 1012 C C . ALA A 1 125 ? 3.627 -28.125 18.725 1.00 54.91 125 ALA A C 1
ATOM 1014 O O . ALA A 1 125 ? 3.881 -29.330 18.741 1.00 54.91 125 ALA A O 1
ATOM 1015 N N . GLN A 1 126 ? 2.824 -27.586 17.803 1.00 53.31 126 GLN A N 1
ATOM 1016 C CA . GLN A 1 126 ? 2.234 -28.348 16.701 1.00 53.31 126 GLN A CA 1
ATOM 1017 C C . GLN A 1 126 ? 3.290 -28.820 15.696 1.00 53.31 126 GLN A C 1
ATOM 1019 O O . GLN A 1 126 ? 3.269 -29.991 15.326 1.00 53.31 126 GLN A O 1
ATOM 1024 N N . GLU A 1 127 ? 4.262 -27.979 15.333 1.00 56.38 127 GLU A N 1
ATOM 1025 C CA . GLU A 1 127 ? 5.387 -28.375 14.468 1.00 56.38 127 GLU A CA 1
ATOM 1026 C C . GLU A 1 127 ? 6.226 -29.495 15.093 1.00 56.38 127 GLU A C 1
ATOM 1028 O O . GLU A 1 127 ? 6.532 -30.488 14.433 1.00 56.38 127 GLU A O 1
ATOM 1033 N N . ARG A 1 128 ? 6.524 -29.407 16.396 1.00 59.50 128 ARG A N 1
ATOM 1034 C CA . ARG A 1 128 ? 7.227 -30.481 17.119 1.00 59.50 128 ARG A CA 1
ATOM 1035 C C . ARG A 1 128 ? 6.425 -31.781 17.158 1.00 59.50 128 ARG A C 1
ATOM 1037 O O . ARG A 1 128 ? 7.000 -32.860 17.030 1.00 59.50 128 ARG A O 1
ATOM 1044 N N . ARG A 1 129 ? 5.099 -31.695 17.299 1.00 47.88 129 ARG A N 1
ATOM 1045 C CA . ARG A 1 129 ? 4.207 -32.862 17.281 1.00 47.88 129 ARG A CA 1
ATOM 1046 C C . ARG A 1 129 ? 4.134 -33.494 15.890 1.00 47.88 129 ARG A C 1
ATOM 1048 O O . ARG A 1 129 ? 4.154 -34.716 15.795 1.00 47.88 129 ARG A O 1
ATOM 1055 N N . PHE A 1 130 ? 4.119 -32.687 14.831 1.00 46.88 130 PHE A N 1
ATOM 1056 C CA . PHE A 1 130 ? 4.164 -33.163 13.449 1.00 46.88 130 PHE A CA 1
ATOM 1057 C C . PHE A 1 130 ? 5.492 -33.869 13.139 1.00 46.88 130 PHE A C 1
ATOM 1059 O O . PHE A 1 130 ? 5.483 -35.012 12.695 1.00 46.88 130 PHE A O 1
ATOM 1066 N N . GLN A 1 131 ? 6.629 -33.276 13.517 1.00 58.47 131 GLN A N 1
ATOM 1067 C CA . GLN A 1 131 ? 7.949 -33.909 13.375 1.00 58.47 131 GLN A CA 1
ATOM 1068 C C . GLN A 1 131 ? 8.075 -35.214 14.178 1.00 58.47 131 GLN A C 1
ATOM 1070 O O . GLN A 1 131 ? 8.726 -36.164 13.743 1.00 58.47 131 GLN A O 1
ATOM 1075 N N . MET A 1 132 ? 7.460 -35.288 15.364 1.00 55.50 132 MET A N 1
ATOM 1076 C CA . MET A 1 132 ? 7.443 -36.512 16.168 1.00 55.50 132 MET A CA 1
ATOM 1077 C C . MET A 1 132 ? 6.587 -37.607 15.517 1.00 55.50 132 MET A C 1
ATOM 1079 O O . MET A 1 132 ? 6.984 -38.770 15.528 1.00 55.50 132 MET A O 1
ATOM 1083 N N . LEU A 1 133 ? 5.454 -37.241 14.910 1.00 44.84 133 LEU A N 1
ATOM 1084 C CA . LEU A 1 133 ? 4.604 -38.161 14.152 1.00 44.84 133 LEU A CA 1
ATOM 1085 C C . LEU A 1 133 ? 5.287 -38.648 12.866 1.00 44.84 133 LEU A C 1
ATOM 1087 O O . LEU A 1 133 ? 5.193 -39.831 12.554 1.00 44.84 133 LEU A O 1
ATOM 1091 N N . GLU A 1 134 ? 6.032 -37.797 12.159 1.00 55.19 134 GLU A N 1
ATOM 1092 C CA . GLU A 1 134 ? 6.841 -38.213 11.004 1.00 55.19 134 GLU A CA 1
ATOM 1093 C C . GLU A 1 134 ? 7.964 -39.177 11.403 1.00 55.19 134 GLU A C 1
ATOM 1095 O O . GLU A 1 134 ? 8.176 -40.197 10.740 1.00 55.19 134 GLU A O 1
ATOM 1100 N N . LYS A 1 135 ? 8.644 -38.910 12.526 1.00 60.25 135 LYS A N 1
ATOM 1101 C CA . LYS A 1 135 ? 9.652 -39.822 13.088 1.00 60.25 135 LYS A CA 1
ATOM 1102 C C . LYS A 1 135 ? 9.038 -41.165 13.480 1.00 60.25 135 LYS A C 1
ATOM 1104 O O . LYS A 1 135 ? 9.591 -42.203 13.127 1.00 60.25 135 LYS A O 1
ATOM 1109 N N . LEU A 1 136 ? 7.882 -41.158 14.143 1.00 50.31 136 LEU A N 1
ATOM 1110 C CA . LEU A 1 136 ? 7.141 -42.376 14.486 1.00 50.31 136 LEU A CA 1
ATOM 1111 C C . LEU A 1 136 ? 6.717 -43.154 13.235 1.00 50.31 136 LEU A C 1
ATOM 1113 O O . LEU A 1 136 ? 6.938 -44.356 13.169 1.00 50.31 136 LEU A O 1
ATOM 1117 N N . ASN A 1 137 ? 6.192 -42.476 12.212 1.00 50.66 137 ASN A N 1
ATOM 1118 C CA . ASN A 1 137 ? 5.820 -43.096 10.939 1.00 50.66 137 ASN A CA 1
ATOM 1119 C C . ASN A 1 137 ? 7.034 -43.723 10.228 1.00 50.66 137 ASN A C 1
ATOM 1121 O O . ASN A 1 137 ? 6.939 -44.811 9.666 1.00 50.66 137 ASN A O 1
ATOM 1125 N N . THR A 1 138 ? 8.197 -43.072 10.298 1.00 66.50 138 THR A N 1
ATOM 1126 C CA . THR A 1 138 ? 9.456 -43.598 9.746 1.00 66.50 138 THR A CA 1
ATOM 1127 C C . THR A 1 138 ? 9.900 -44.868 10.476 1.00 66.50 138 THR A C 1
ATOM 1129 O O . THR A 1 138 ? 10.230 -45.859 9.827 1.00 66.50 138 THR A O 1
ATOM 1132 N N . ILE A 1 139 ? 9.820 -44.880 11.811 1.00 67.38 139 ILE A N 1
ATOM 1133 C CA . ILE A 1 139 ? 10.129 -46.057 12.638 1.00 67.38 139 ILE A CA 1
ATOM 1134 C C . ILE A 1 139 ? 9.146 -47.205 12.349 1.00 67.38 139 ILE A C 1
ATOM 1136 O O . ILE A 1 139 ? 9.560 -48.349 12.164 1.00 67.38 139 ILE A O 1
ATOM 1140 N N . CYS A 1 140 ? 7.845 -46.917 12.244 1.00 52.19 140 CYS A N 1
ATOM 1141 C CA . CYS A 1 140 ? 6.835 -47.922 11.905 1.00 52.19 140 CYS A CA 1
ATOM 1142 C C . CYS A 1 140 ? 7.068 -48.533 10.514 1.00 52.19 140 CYS A C 1
ATOM 1144 O O . CYS A 1 140 ? 6.924 -49.741 10.346 1.00 52.19 140 CYS A O 1
ATOM 1146 N N . LYS A 1 141 ? 7.479 -47.731 9.523 1.00 60.88 141 LYS A N 1
ATOM 1147 C CA . LYS A 1 141 ? 7.830 -48.235 8.186 1.00 60.88 141 LYS A CA 1
ATOM 1148 C C . LYS A 1 141 ? 9.074 -49.124 8.212 1.00 60.88 141 LYS A C 1
ATOM 1150 O O . LYS A 1 141 ? 9.064 -50.165 7.563 1.00 60.88 141 LYS A O 1
ATOM 1155 N N . SER A 1 142 ? 10.105 -48.773 8.986 1.00 62.81 142 SER A N 1
ATOM 1156 C CA . SER A 1 142 ? 11.302 -49.618 9.115 1.00 62.81 142 SER A CA 1
ATOM 1157 C C . SER A 1 142 ? 11.030 -50.944 9.829 1.00 62.81 142 SER A C 1
ATOM 1159 O O . SER A 1 142 ? 11.645 -51.946 9.490 1.00 62.81 142 SER A O 1
ATOM 1161 N N . LEU A 1 143 ? 10.086 -50.971 10.777 1.00 59.44 143 LEU A N 1
ATOM 1162 C CA . LEU A 1 143 ? 9.703 -52.193 11.493 1.00 59.44 143 LEU A CA 1
ATOM 1163 C C . LEU A 1 143 ? 8.851 -53.150 10.645 1.00 59.44 143 LEU A C 1
ATOM 1165 O O . LEU A 1 143 ? 8.939 -54.353 10.839 1.00 59.44 143 LEU A O 1
ATOM 1169 N N . ASN A 1 144 ? 8.076 -52.635 9.686 1.00 52.09 144 ASN A N 1
ATOM 1170 C CA . ASN A 1 144 ? 7.257 -53.438 8.766 1.00 52.09 144 ASN A CA 1
ATOM 1171 C C . ASN A 1 144 ? 8.011 -53.890 7.495 1.00 52.09 144 ASN A C 1
ATOM 1173 O O . ASN A 1 144 ? 7.389 -54.404 6.568 1.00 52.09 144 ASN A O 1
ATOM 1177 N N . SER A 1 145 ? 9.324 -53.643 7.418 1.00 54.34 145 SER A N 1
ATOM 1178 C CA . SER A 1 145 ? 10.186 -53.994 6.274 1.00 54.34 145 SER A CA 1
ATOM 1179 C C . SER A 1 145 ? 11.067 -55.234 6.528 1.00 54.34 145 SER A C 1
ATOM 1181 O O . SER A 1 145 ? 11.969 -55.508 5.736 1.00 54.34 145 SER A O 1
ATOM 1183 N N . HIS A 1 146 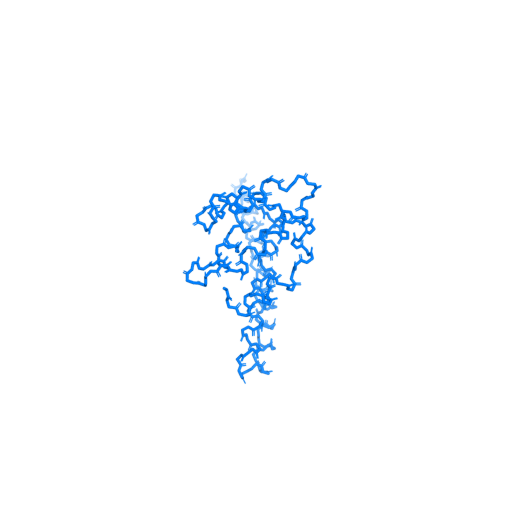? 10.818 -55.963 7.621 1.00 45.91 146 HIS A N 1
ATOM 1184 C CA . HIS A 1 146 ? 11.436 -57.243 7.989 1.00 45.91 146 HIS A CA 1
ATOM 1185 C C . HIS A 1 146 ? 10.360 -58.315 8.157 1.00 45.91 146 HIS A C 1
ATOM 1187 O O . HIS A 1 146 ? 10.689 -59.492 7.892 1.00 45.91 146 HIS A O 1
#

Organism: NCBI:txid2011161

Solvent-accessible surface area (backbone atoms only — not comparable to full-atom values): 7957 Å² total; per-residue (Å²): 69,59,71,57,58,49,51,19,52,60,73,44,39,68,60,41,34,76,69,45,62,42,67,66,35,46,65,65,35,54,90,80,48,54,74,68,59,51,49,54,43,68,65,51,81,85,45,69,41,57,28,22,51,50,53,51,55,52,47,60,68,32,60,49,90,72,39,45,65,61,54,49,39,52,24,25,50,74,67,41,72,72,39,26,57,52,31,55,53,31,52,52,44,29,51,52,47,53,46,63,70,38,94,66,34,89,66,47,54,64,50,52,54,48,48,50,54,48,50,54,50,49,50,59,49,48,52,52,50,50,54,50,48,52,52,50,53,52,52,53,54,60,65,74,73,116

Secondary structure (DSSP, 8-state):
--HHHHHHHHHTHHHHHHH--HHHHHHHTTTTS-HHHHHHHHH--S-HHHHHHHHHHHHHHS-GGG-HHHHHHHHHHTT-HHHHHHHHHHHHHHHHHHHHHSTTHHHHHHHHHHHHHHHHHHHHHHHHHHHHHHHHHHHHHHHTT-

Radius of gyration: 21.36 Å; Cα contacts (8 Å, |Δi|>4): 98; chains: 1; bounding box: 30×67×46 Å

Foldseek 3Di:
DDPLLLVLCVVCLVVQLVPPQLLQLVVLCVVQDDPVLNVVLVPPDDDSSVSSVSSSVVLVPGDCVSVSSVSSLVSQCVRDPVSVVSSVSSVVSSVVSVLVVPPPNPPVVVVVVVVVVVVVVVVVVVVVVVVVVVVVVVVVVVVVPD